Protein AF-A0A352XGP6-F1 (afdb_monomer_lite)

pLDDT: mean 81.92, std 13.39, range [51.12, 96.0]

Sequence (72 aa):
MYRRPELEIKWPNLSRTNYQVTSPKTQEYNCFSWAAEDTERWWQPIPGDQFYWPDGVPQADINASLELALLI

Structure (mmCIF, N/CA/C/O backbone):
data_AF-A0A352XGP6-F1
#
_entry.id   AF-A0A352XGP6-F1
#
loop_
_atom_site.group_PDB
_atom_site.id
_atom_site.type_symbol
_atom_site.label_atom_id
_atom_site.label_alt_id
_atom_site.label_comp_id
_atom_site.label_asym_id
_atom_site.label_entity_id
_atom_site.label_seq_id
_atom_site.pdbx_PDB_ins_code
_atom_site.Cartn_x
_atom_site.Cartn_y
_atom_site.Cartn_z
_atom_site.occupancy
_atom_site.B_iso_or_equiv
_atom_site.auth_seq_id
_atom_site.auth_comp_id
_atom_site.auth_asym_id
_atom_site.auth_atom_id
_atom_site.pdbx_PDB_model_num
ATOM 1 N N . MET A 1 1 ? -13.863 6.050 21.470 1.00 63.47 1 MET A N 1
ATOM 2 C CA . MET A 1 1 ? -13.590 5.397 20.171 1.00 63.47 1 MET A CA 1
ATOM 3 C C . MET A 1 1 ? -12.520 6.196 19.453 1.00 63.47 1 MET A C 1
ATOM 5 O O . MET A 1 1 ? -12.699 7.396 19.291 1.00 63.47 1 MET A O 1
ATOM 9 N N . TYR A 1 2 ? -11.401 5.566 19.092 1.00 78.06 2 TYR A N 1
ATOM 10 C CA . TYR A 1 2 ? -10.335 6.212 18.322 1.00 78.06 2 TYR A CA 1
ATOM 11 C C . TYR A 1 2 ? -10.810 6.403 16.873 1.00 78.06 2 TYR A C 1
ATOM 13 O O . TYR A 1 2 ? -11.169 5.437 16.201 1.00 78.06 2 TYR A O 1
ATOM 21 N N . ARG A 1 3 ? -10.881 7.661 16.430 1.00 87.00 3 ARG A N 1
ATOM 22 C CA . ARG A 1 3 ? -11.275 8.078 15.074 1.00 87.00 3 ARG A CA 1
ATOM 23 C C . ARG A 1 3 ? -10.109 8.834 14.443 1.00 87.00 3 ARG A C 1
ATOM 25 O O . ARG A 1 3 ? -9.246 9.341 15.160 1.00 87.00 3 ARG A O 1
ATOM 32 N N . ARG A 1 4 ? -10.080 8.906 13.113 1.00 90.19 4 ARG A N 1
ATOM 33 C CA . ARG A 1 4 ? -8.990 9.531 12.346 1.00 90.19 4 ARG A CA 1
ATOM 34 C C . ARG A 1 4 ? -9.573 10.613 11.429 1.00 90.19 4 ARG A C 1
ATOM 36 O O . ARG A 1 4 ? -9.950 10.296 10.298 1.00 90.19 4 ARG A O 1
ATOM 43 N N . PRO A 1 5 ? -9.705 11.866 11.904 1.00 91.25 5 PRO A N 1
ATOM 44 C CA . PRO A 1 5 ? -10.343 12.946 11.148 1.00 91.25 5 PRO A CA 1
ATOM 45 C C . PRO A 1 5 ? -9.735 13.173 9.761 1.00 91.25 5 PRO A C 1
ATOM 47 O O . PRO A 1 5 ? -10.443 13.494 8.814 1.00 91.25 5 PRO A O 1
ATOM 50 N N . GLU A 1 6 ? -8.435 12.946 9.599 1.00 93.00 6 GLU A N 1
ATOM 51 C CA . GLU A 1 6 ? -7.756 13.071 8.313 1.00 93.00 6 GLU A CA 1
ATOM 52 C C . GLU A 1 6 ? -8.207 12.020 7.285 1.00 93.00 6 GLU A C 1
ATOM 54 O O . GLU A 1 6 ? -8.219 12.305 6.086 1.00 93.00 6 GLU A O 1
ATOM 59 N N . LEU A 1 7 ? -8.626 10.826 7.730 1.00 91.75 7 LEU A N 1
ATOM 60 C CA . LEU A 1 7 ? -9.235 9.829 6.843 1.00 91.75 7 LEU A CA 1
ATOM 61 C C . LEU A 1 7 ? -10.652 10.260 6.455 1.00 91.75 7 LEU A C 1
ATOM 63 O O . LEU A 1 7 ? -11.046 10.087 5.310 1.00 91.75 7 LEU A O 1
ATOM 67 N N . GLU A 1 8 ? -11.402 10.862 7.376 1.00 94.88 8 GLU A N 1
ATOM 68 C CA . GLU A 1 8 ? -12.754 11.366 7.107 1.00 94.88 8 GLU A CA 1
ATOM 69 C C . GLU A 1 8 ? -12.743 12.578 6.164 1.00 94.88 8 GLU A C 1
ATOM 71 O O . GLU A 1 8 ? -13.655 12.725 5.362 1.00 94.88 8 GLU A O 1
ATOM 76 N N . ILE A 1 9 ? -11.692 13.404 6.175 1.00 94.81 9 ILE A N 1
ATOM 77 C CA . ILE A 1 9 ? -11.507 14.470 5.175 1.00 94.81 9 ILE A CA 1
ATOM 78 C C . ILE A 1 9 ? -11.285 13.872 3.780 1.00 94.81 9 ILE A C 1
ATOM 80 O O . ILE A 1 9 ? -11.882 14.329 2.806 1.00 94.81 9 ILE A O 1
ATOM 84 N N . LYS A 1 10 ? -10.436 12.841 3.672 1.00 94.25 10 LYS A N 1
ATOM 85 C CA . LYS A 1 10 ? -10.117 12.196 2.388 1.00 94.25 10 LYS A CA 1
ATOM 86 C C . LYS A 1 10 ? -11.264 11.327 1.861 1.00 94.25 10 LYS A C 1
ATOM 88 O O . LYS A 1 10 ? -11.474 11.252 0.653 1.00 94.25 10 LYS A O 1
ATOM 93 N N . TRP A 1 11 ? -12.010 10.695 2.762 1.00 93.94 11 TRP A N 1
ATOM 94 C CA . TRP A 1 11 ? -13.152 9.837 2.466 1.00 93.94 11 TRP A CA 1
ATOM 95 C C . TRP A 1 11 ? -14.369 10.279 3.294 1.00 93.94 11 TRP A C 1
ATOM 97 O O . TRP A 1 11 ? -14.690 9.651 4.303 1.00 93.94 11 TRP A O 1
ATOM 107 N N . PRO A 1 12 ? -15.098 11.326 2.862 1.00 94.31 12 PRO A N 1
ATOM 108 C CA . PRO A 1 12 ? -16.169 11.955 3.648 1.00 94.31 12 PRO A CA 1
ATOM 109 C C . PRO A 1 12 ? -17.259 11.002 4.138 1.00 94.31 12 PRO A C 1
ATOM 111 O O . PRO A 1 12 ? -17.765 11.144 5.253 1.00 94.31 12 PRO A O 1
ATOM 114 N N . ASN A 1 13 ? -17.592 9.982 3.344 1.00 96.00 13 ASN A N 1
ATOM 115 C CA . ASN A 1 13 ? -18.603 8.993 3.713 1.00 96.00 13 ASN A CA 1
ATOM 116 C C . ASN A 1 13 ? -18.175 8.093 4.882 1.00 96.00 13 ASN A C 1
ATOM 118 O O . ASN A 1 13 ? -19.044 7.543 5.551 1.00 96.00 13 ASN A O 1
ATOM 122 N N . LEU A 1 14 ? -16.875 7.983 5.179 1.00 94.25 14 LEU A N 1
ATOM 123 C CA . LEU A 1 14 ? -16.357 7.206 6.305 1.00 94.25 14 LEU A CA 1
ATOM 124 C C . LEU A 1 14 ? -16.924 7.717 7.639 1.00 94.25 14 LEU A C 1
ATOM 126 O O . LEU A 1 14 ? -17.304 6.917 8.495 1.00 94.25 14 LEU A O 1
ATOM 130 N N . SER A 1 15 ? -17.084 9.040 7.775 1.00 93.69 15 SER A N 1
ATOM 131 C CA . SER A 1 15 ? -17.645 9.685 8.972 1.00 93.69 15 SER A CA 1
ATOM 132 C C . SER A 1 15 ? -19.059 9.199 9.318 1.00 93.69 15 SER A C 1
ATOM 134 O O . SER A 1 15 ? -19.412 9.121 10.494 1.00 93.69 15 SER A O 1
ATOM 136 N N . ARG A 1 16 ? -19.834 8.797 8.301 1.00 95.44 16 ARG A N 1
ATOM 137 C CA . ARG A 1 16 ? -21.223 8.323 8.401 1.00 95.44 16 ARG A CA 1
ATOM 138 C C . ARG A 1 16 ? -21.346 6.842 8.763 1.00 95.44 16 ARG A C 1
ATOM 140 O O . ARG A 1 16 ? -22.455 6.322 8.827 1.00 95.44 16 ARG A O 1
ATOM 147 N N . THR A 1 17 ? -20.226 6.156 8.965 1.00 93.50 17 THR A N 1
ATOM 148 C CA . THR A 1 17 ? -20.183 4.723 9.274 1.00 93.50 17 THR A CA 1
ATOM 149 C C . THR A 1 17 ? -19.700 4.464 10.701 1.00 93.50 17 THR A C 1
ATOM 151 O O . THR A 1 17 ? -19.115 5.331 11.360 1.00 93.50 17 THR A O 1
ATOM 154 N N . ASN A 1 18 ? -19.875 3.220 11.148 1.00 92.38 18 ASN A N 1
ATOM 155 C CA . ASN A 1 18 ? -19.342 2.714 12.415 1.00 92.38 18 ASN A CA 1
ATOM 156 C C . ASN A 1 18 ? -17.934 2.116 12.262 1.00 92.38 18 ASN A C 1
ATOM 158 O O . ASN A 1 18 ? -17.600 1.155 12.956 1.00 92.38 18 ASN A O 1
ATOM 162 N N . TYR A 1 19 ? -17.116 2.643 11.341 1.00 92.56 19 TYR A N 1
ATOM 163 C CA . TYR A 1 19 ? -15.745 2.163 11.191 1.00 92.56 19 TYR A CA 1
ATOM 164 C C . TYR A 1 19 ? -14.971 2.307 12.505 1.00 92.56 19 TYR A C 1
ATOM 166 O O . TYR A 1 19 ? -15.182 3.238 13.293 1.00 92.56 19 TYR A O 1
ATOM 174 N N . GLN A 1 20 ? -14.051 1.374 12.712 1.00 91.88 20 GLN A N 1
ATOM 175 C CA . GLN A 1 20 ? -13.146 1.370 13.845 1.00 91.88 20 GLN A CA 1
ATOM 176 C C . GLN A 1 20 ? -11.734 1.167 13.334 1.00 91.88 20 GLN A C 1
ATOM 178 O O . GLN A 1 20 ? -11.487 0.355 12.444 1.00 91.88 20 GLN A O 1
ATOM 183 N N . VAL A 1 21 ? -10.805 1.917 13.908 1.00 90.12 21 VAL A N 1
ATOM 184 C CA . VAL A 1 21 ? -9.386 1.717 13.649 1.00 90.12 21 VAL A CA 1
ATOM 185 C C . VAL A 1 21 ? -8.905 0.608 14.568 1.00 90.12 21 VAL A C 1
ATOM 187 O O . VAL A 1 21 ? -8.870 0.779 15.785 1.00 90.12 21 VAL A O 1
ATOM 190 N N . THR A 1 22 ? -8.572 -0.532 13.978 1.00 89.38 22 THR A N 1
ATOM 191 C CA . THR A 1 22 ? -8.149 -1.741 14.694 1.00 89.38 22 THR A CA 1
ATOM 192 C C . THR A 1 22 ? -6.632 -1.850 14.831 1.00 89.38 22 THR A C 1
ATOM 194 O O . THR A 1 22 ? -6.152 -2.652 15.627 1.00 89.38 22 THR A O 1
ATOM 197 N N . SER A 1 23 ? -5.871 -1.027 14.104 1.00 85.00 23 SER A N 1
ATOM 198 C CA . SER A 1 23 ? -4.410 -0.992 14.159 1.00 85.00 23 SER A CA 1
ATOM 199 C C . SER A 1 23 ? -3.852 0.422 13.930 1.00 85.00 23 SER A C 1
ATOM 201 O O . SER A 1 23 ? -4.483 1.250 13.261 1.00 85.00 23 SER A O 1
ATOM 203 N N . PRO A 1 24 ? -2.668 0.744 14.481 1.00 86.19 24 PRO A N 1
ATOM 204 C CA . PRO A 1 24 ? -1.948 1.961 14.128 1.00 86.19 24 PRO A CA 1
ATOM 205 C C . PRO A 1 24 ? -1.554 1.973 12.645 1.00 86.19 24 PRO A C 1
ATOM 207 O O . PRO A 1 24 ? -1.260 0.938 12.055 1.00 86.19 24 PRO A O 1
ATOM 210 N N . LYS A 1 25 ? -1.474 3.168 12.050 1.00 84.44 25 LYS A N 1
ATOM 211 C CA . LYS A 1 25 ? -0.859 3.340 10.727 1.00 84.44 25 LYS A CA 1
ATOM 212 C C . LYS A 1 25 ? 0.649 3.102 10.853 1.00 84.44 25 LYS A C 1
ATOM 214 O O . LYS A 1 25 ? 1.305 3.866 11.557 1.00 84.44 25 LYS A O 1
ATOM 219 N N . THR A 1 26 ? 1.185 2.119 10.136 1.00 85.88 26 T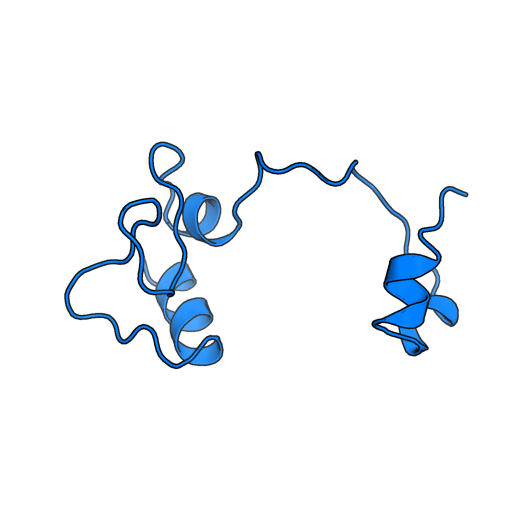HR A N 1
ATOM 220 C CA . THR A 1 26 ? 2.628 1.840 10.069 1.00 85.88 26 THR A CA 1
ATOM 221 C C . THR A 1 26 ? 3.126 1.898 8.622 1.0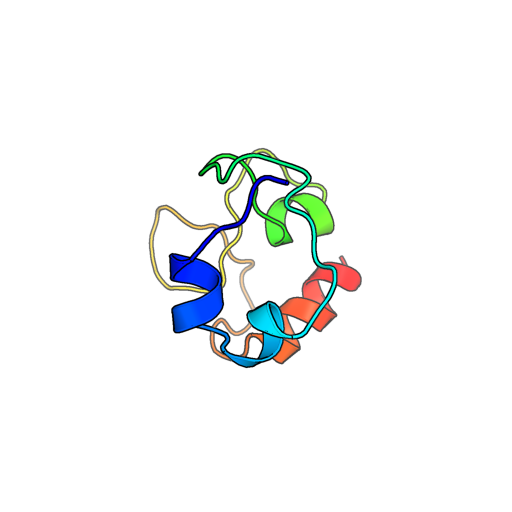0 85.88 26 THR A C 1
ATOM 223 O O . THR A 1 26 ? 2.330 1.869 7.683 1.00 85.88 26 THR A O 1
ATOM 226 N N . GLN A 1 27 ? 4.444 2.020 8.447 1.00 84.12 27 GLN A N 1
ATOM 227 C CA . GLN A 1 27 ? 5.125 1.828 7.156 1.00 84.12 27 GLN A CA 1
ATOM 228 C C . GLN A 1 27 ? 5.648 0.391 7.001 1.00 84.12 27 GLN A C 1
ATOM 230 O O . GLN A 1 27 ? 6.445 0.123 6.118 1.00 84.12 27 GLN A O 1
ATOM 235 N N . GLU A 1 28 ? 5.221 -0.522 7.871 1.00 85.25 28 GLU A N 1
ATOM 236 C CA . GLU A 1 28 ? 5.715 -1.904 7.930 1.00 85.25 28 GLU A CA 1
ATOM 237 C C . GLU A 1 28 ? 4.748 -2.887 7.254 1.00 85.25 28 GLU A C 1
ATOM 239 O O . GLU A 1 28 ? 5.097 -4.034 7.001 1.00 85.25 28 GLU A O 1
ATOM 244 N N . TYR A 1 29 ? 3.521 -2.448 6.956 1.00 85.19 29 TYR A N 1
ATOM 245 C CA . TYR A 1 29 ? 2.498 -3.275 6.324 1.00 85.19 29 TYR A CA 1
ATOM 246 C C . TYR A 1 29 ? 2.327 -2.923 4.842 1.00 85.19 29 TYR A C 1
ATOM 248 O O . TYR A 1 29 ? 1.936 -1.802 4.504 1.00 85.19 29 TYR A O 1
ATOM 256 N N . ASN A 1 30 ? 2.553 -3.909 3.973 1.00 87.56 30 ASN A N 1
ATOM 257 C CA . ASN A 1 30 ? 2.296 -3.844 2.539 1.00 87.56 30 ASN A CA 1
ATOM 258 C C . ASN A 1 30 ? 1.355 -4.988 2.128 1.00 87.56 30 ASN A C 1
ATOM 260 O O . ASN A 1 30 ? 1.706 -6.158 2.255 1.00 87.56 30 ASN A O 1
ATOM 264 N N . CYS A 1 31 ? 0.154 -4.669 1.642 1.00 86.00 31 CYS A N 1
ATOM 265 C CA . CYS A 1 31 ? -0.830 -5.694 1.287 1.00 86.00 31 CYS A CA 1
ATOM 266 C C . CYS A 1 31 ? -0.444 -6.521 0.050 1.00 86.00 31 CYS A C 1
ATOM 268 O O . CYS A 1 31 ? -0.850 -7.674 -0.025 1.00 86.00 31 CYS A O 1
ATOM 270 N N . PHE A 1 32 ? 0.344 -5.975 -0.882 1.00 85.50 32 PHE A N 1
ATOM 271 C CA . PHE A 1 32 ? 0.828 -6.716 -2.052 1.00 85.50 32 PHE A CA 1
ATOM 272 C C . PHE A 1 32 ? 1.875 -7.766 -1.660 1.00 85.50 32 PHE A C 1
ATOM 274 O O . PHE A 1 32 ? 1.762 -8.909 -2.079 1.00 85.50 32 PHE A O 1
ATOM 281 N N . SER A 1 33 ? 2.822 -7.409 -0.789 1.00 89.88 33 SER A N 1
ATOM 282 C CA . SER A 1 33 ? 3.818 -8.312 -0.200 1.00 89.88 33 SER A CA 1
ATOM 283 C C . SER A 1 33 ? 3.150 -9.477 0.531 1.00 89.88 33 SER A C 1
ATOM 285 O O . SER A 1 33 ? 3.515 -10.630 0.338 1.00 89.88 33 SER A O 1
ATOM 287 N N . TRP A 1 34 ? 2.127 -9.182 1.343 1.00 88.06 34 TRP A N 1
ATOM 288 C CA . TRP A 1 34 ? 1.371 -10.216 2.055 1.00 88.06 34 TRP A CA 1
ATOM 289 C C . TRP A 1 34 ? 0.576 -11.128 1.120 1.00 88.06 34 TRP A C 1
ATOM 291 O O . TRP A 1 34 ? 0.523 -12.326 1.371 1.00 88.06 34 TRP A O 1
ATOM 301 N N . ALA A 1 35 ? -0.045 -10.577 0.075 1.00 85.81 35 ALA A N 1
ATOM 302 C CA . ALA A 1 35 ? -0.802 -11.366 -0.893 1.00 85.81 35 ALA A CA 1
ATOM 303 C C . ALA A 1 35 ? 0.109 -12.293 -1.715 1.00 85.81 35 ALA A C 1
ATOM 305 O O . ALA A 1 35 ? -0.249 -13.438 -1.935 1.00 85.81 35 ALA A O 1
ATOM 306 N N . ALA A 1 36 ? 1.310 -11.828 -2.071 1.00 86.31 36 ALA A N 1
ATOM 307 C CA . ALA A 1 36 ? 2.315 -12.602 -2.798 1.00 86.31 36 ALA A CA 1
ATOM 308 C C . ALA A 1 36 ? 3.169 -13.534 -1.911 1.00 86.31 36 ALA A C 1
ATOM 310 O O . ALA A 1 36 ? 4.175 -14.063 -2.381 1.00 86.31 36 ALA A O 1
ATOM 311 N N . GLU A 1 37 ? 2.833 -13.671 -0.622 1.00 89.50 37 GLU A N 1
ATOM 312 C CA . GLU A 1 37 ? 3.605 -14.428 0.379 1.00 89.50 37 GLU A CA 1
ATOM 313 C C . GLU A 1 37 ? 5.107 -14.052 0.450 1.00 89.50 37 GLU A C 1
ATOM 315 O O . GLU A 1 37 ? 5.947 -14.841 0.884 1.00 89.50 37 GLU A O 1
ATOM 320 N N . ASP A 1 38 ? 5.461 -12.819 0.074 1.00 90.94 38 ASP A N 1
ATOM 321 C CA . ASP A 1 38 ? 6.831 -12.296 0.070 1.00 90.94 38 ASP A CA 1
ATOM 322 C C . ASP A 1 38 ? 6.929 -11.074 0.985 1.00 90.94 38 ASP A C 1
ATOM 324 O O . ASP A 1 38 ? 6.663 -9.936 0.592 1.00 90.94 38 ASP A O 1
ATOM 328 N N . THR A 1 39 ? 7.350 -11.315 2.226 1.00 87.38 39 THR A N 1
ATOM 329 C CA . THR A 1 39 ? 7.580 -10.262 3.224 1.00 87.38 39 THR A CA 1
ATOM 330 C C . THR A 1 39 ? 9.002 -9.690 3.199 1.00 87.38 39 THR A C 1
ATOM 332 O O . THR A 1 39 ? 9.312 -8.829 4.019 1.00 87.38 39 THR A O 1
ATOM 335 N N . GLU A 1 40 ? 9.883 -10.164 2.311 1.00 91.38 40 GLU A N 1
ATOM 336 C CA . GLU A 1 40 ? 11.267 -9.677 2.204 1.00 91.38 40 GLU A CA 1
ATOM 337 C C . GLU A 1 40 ? 11.372 -8.450 1.297 1.00 91.38 40 GLU A C 1
ATOM 339 O O . GLU A 1 40 ? 12.230 -7.586 1.494 1.00 91.38 40 GLU A O 1
ATOM 344 N N . ARG A 1 41 ? 10.486 -8.358 0.302 1.00 91.06 41 ARG A N 1
ATOM 345 C CA . ARG A 1 41 ? 10.435 -7.246 -0.648 1.00 91.06 41 ARG A CA 1
ATOM 346 C C . ARG A 1 41 ? 9.211 -6.373 -0.412 1.00 91.06 41 ARG A C 1
ATOM 348 O O . ARG A 1 41 ? 8.150 -6.842 -0.009 1.00 91.06 41 ARG A O 1
ATOM 355 N N . TRP A 1 42 ? 9.344 -5.079 -0.699 1.00 90.56 42 TRP A N 1
ATOM 356 C CA . TRP A 1 42 ? 8.221 -4.144 -0.654 1.00 90.56 42 TRP A CA 1
ATOM 357 C C . TRP A 1 42 ? 7.562 -4.050 -2.026 1.00 90.56 42 TRP A C 1
ATOM 359 O O . TRP A 1 42 ? 8.117 -3.437 -2.938 1.00 90.56 42 TRP A O 1
ATOM 369 N N . TRP A 1 43 ? 6.385 -4.652 -2.185 1.00 91.00 43 TRP A N 1
ATOM 370 C CA . TRP A 1 43 ? 5.725 -4.744 -3.485 1.00 91.00 43 TRP A CA 1
ATOM 371 C C . TRP A 1 43 ? 4.912 -3.484 -3.786 1.00 91.00 43 TRP A C 1
ATOM 373 O O . TRP A 1 43 ? 4.035 -3.104 -3.008 1.00 91.00 43 TRP A O 1
ATOM 383 N N . GLN A 1 44 ? 5.187 -2.815 -4.906 1.00 87.56 44 GLN A N 1
ATOM 384 C CA . GLN A 1 44 ? 4.416 -1.643 -5.324 1.00 87.56 44 GLN A CA 1
ATOM 385 C C . GLN A 1 44 ? 4.509 -1.441 -6.847 1.00 87.56 44 GLN A C 1
ATOM 387 O O . GLN A 1 44 ? 5.618 -1.401 -7.377 1.00 87.56 44 GLN A O 1
ATOM 392 N N . PRO A 1 45 ? 3.381 -1.241 -7.557 1.00 84.19 45 PRO A N 1
ATOM 393 C CA . PRO A 1 45 ? 3.356 -1.044 -9.008 1.00 84.19 45 PRO A CA 1
ATOM 394 C C . PRO A 1 45 ? 3.720 0.397 -9.389 1.00 84.19 45 PRO A C 1
ATOM 396 O O . PRO A 1 45 ? 2.977 1.080 -10.088 1.00 84.19 45 PRO A O 1
ATOM 399 N N . ILE A 1 46 ? 4.837 0.909 -8.879 1.00 83.50 46 ILE A N 1
ATOM 400 C CA . ILE A 1 46 ? 5.339 2.237 -9.234 1.00 83.50 46 ILE A CA 1
ATOM 401 C C . ILE A 1 46 ? 6.823 2.156 -9.584 1.00 83.50 46 ILE A C 1
ATOM 403 O O . ILE A 1 46 ? 7.537 1.337 -9.005 1.00 83.50 46 ILE A O 1
ATOM 407 N N . PRO A 1 47 ? 7.313 3.021 -10.485 1.00 80.31 47 PRO A N 1
ATOM 408 C CA . PRO A 1 47 ? 8.736 3.094 -10.770 1.00 80.31 47 PRO A CA 1
ATOM 409 C C . PRO A 1 47 ? 9.539 3.443 -9.511 1.00 80.31 47 PRO A C 1
ATOM 411 O O . PRO A 1 47 ? 9.182 4.369 -8.778 1.00 80.31 47 PRO A O 1
ATOM 414 N N . GLY A 1 48 ? 10.653 2.746 -9.296 1.00 80.06 48 GLY A N 1
ATOM 415 C CA . GLY A 1 48 ? 11.635 3.088 -8.271 1.00 80.06 48 GLY A CA 1
ATOM 416 C C . GLY A 1 48 ? 12.378 1.873 -7.729 1.00 80.06 48 GLY A C 1
ATOM 417 O O . GLY A 1 48 ? 11.788 0.824 -7.505 1.00 80.06 48 GLY A O 1
ATOM 418 N N . ASP A 1 49 ? 13.665 2.048 -7.444 1.00 82.19 49 ASP A N 1
ATOM 419 C CA . ASP A 1 49 ? 14.562 0.957 -7.025 1.00 82.19 49 ASP A CA 1
ATOM 420 C C . ASP A 1 49 ? 14.270 0.428 -5.608 1.00 82.19 49 ASP A C 1
ATOM 422 O O . ASP A 1 49 ? 14.817 -0.585 -5.183 1.00 82.19 49 ASP A O 1
ATOM 426 N N . GLN A 1 50 ? 13.421 1.129 -4.853 1.00 86.75 50 GLN A N 1
ATOM 427 C CA . GLN A 1 50 ? 13.010 0.754 -3.496 1.00 86.75 50 GLN A CA 1
ATOM 428 C C . GLN A 1 50 ? 11.807 -0.196 -3.486 1.00 86.75 50 GLN A C 1
ATOM 430 O O . GLN A 1 50 ? 11.443 -0.711 -2.428 1.00 86.75 50 GLN A O 1
ATOM 435 N N . PHE A 1 51 ? 11.173 -0.400 -4.642 1.00 89.06 51 PHE A N 1
ATOM 436 C CA . PHE A 1 51 ? 9.943 -1.159 -4.768 1.00 89.06 51 PHE A CA 1
ATOM 437 C C . PHE A 1 51 ? 10.137 -2.319 -5.722 1.00 89.06 51 PHE A C 1
ATOM 439 O O . PHE A 1 51 ? 10.648 -2.172 -6.829 1.00 89.06 51 PHE A O 1
ATOM 446 N N . TYR A 1 52 ? 9.705 -3.488 -5.280 1.00 90.75 52 TYR A N 1
ATOM 447 C CA . TYR A 1 52 ? 9.661 -4.650 -6.134 1.00 90.75 52 TYR A CA 1
ATOM 448 C C . TYR A 1 52 ? 8.357 -4.657 -6.928 1.00 90.75 52 TYR A C 1
ATOM 450 O O . TYR A 1 52 ? 7.269 -4.428 -6.391 1.00 90.75 52 TYR A O 1
ATOM 458 N N . TRP A 1 53 ? 8.475 -4.960 -8.213 1.00 89.31 53 TRP A N 1
ATOM 459 C CA . TRP A 1 53 ? 7.352 -5.318 -9.057 1.00 89.31 53 TRP A CA 1
ATOM 460 C C . TRP A 1 53 ? 7.816 -6.390 -10.047 1.00 89.31 53 TRP A C 1
ATOM 462 O O . TRP A 1 53 ? 8.907 -6.234 -10.600 1.00 89.31 53 TRP A O 1
ATOM 472 N N . PRO A 1 54 ? 7.055 -7.476 -10.266 1.00 85.62 54 PRO A N 1
ATOM 473 C CA . PRO A 1 54 ? 7.477 -8.535 -11.173 1.00 85.62 54 PRO A CA 1
ATOM 474 C C . PRO A 1 54 ? 7.667 -8.048 -12.613 1.00 85.62 54 PRO A C 1
ATOM 476 O O . PRO A 1 54 ? 6.849 -7.292 -13.150 1.00 85.62 54 PRO A O 1
ATOM 479 N N . ASP A 1 55 ? 8.715 -8.549 -13.264 1.00 84.38 55 ASP A N 1
ATOM 480 C CA . ASP A 1 55 ? 8.939 -8.317 -14.687 1.00 84.38 55 ASP A CA 1
ATOM 481 C C . ASP A 1 55 ? 7.778 -8.879 -15.519 1.00 84.38 55 ASP A C 1
ATOM 483 O O . ASP A 1 55 ? 7.237 -9.950 -15.244 1.00 84.38 55 ASP A O 1
ATOM 487 N N . GLY A 1 56 ? 7.387 -8.149 -16.564 1.00 81.50 56 GLY A N 1
ATOM 488 C CA . GLY A 1 56 ? 6.290 -8.546 -17.452 1.00 81.50 56 GLY A CA 1
ATOM 489 C C . GLY A 1 56 ? 4.886 -8.211 -16.938 1.00 81.50 56 GLY A C 1
ATOM 490 O O . GLY A 1 56 ? 3.929 -8.366 -17.697 1.00 81.50 56 GLY A O 1
ATOM 491 N N . VAL A 1 57 ? 4.746 -7.690 -15.713 1.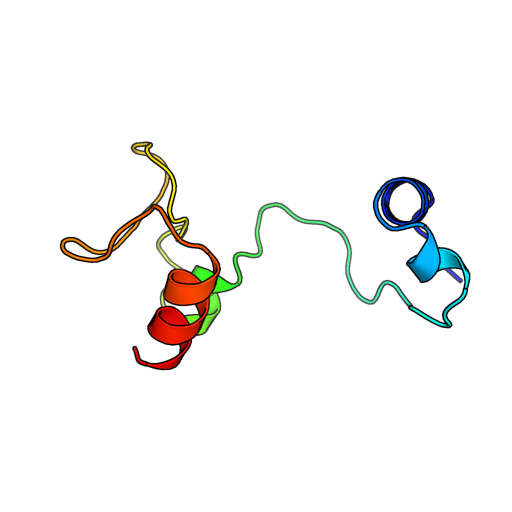00 79.81 57 VAL A N 1
ATOM 492 C CA . VAL A 1 57 ? 3.466 -7.193 -15.185 1.00 79.81 57 VAL A CA 1
ATOM 493 C C . VAL A 1 57 ? 3.383 -5.672 -15.359 1.00 79.81 57 VAL A C 1
ATOM 495 O O . VAL A 1 57 ? 4.207 -4.947 -14.795 1.00 79.81 57 VAL A O 1
ATOM 498 N N . PRO A 1 58 ? 2.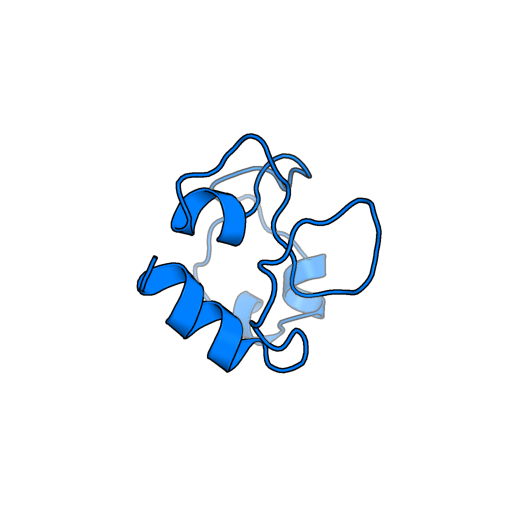387 -5.140 -16.094 1.00 78.88 58 PRO A N 1
ATOM 499 C CA . PRO A 1 58 ? 2.219 -3.698 -16.240 1.00 78.88 58 PRO A CA 1
ATOM 500 C C . PRO A 1 58 ? 2.035 -2.994 -14.888 1.00 78.88 58 PRO A C 1
ATOM 502 O O . PRO A 1 58 ? 1.194 -3.380 -14.083 1.00 78.88 58 PRO A O 1
ATOM 505 N N . GLN A 1 59 ? 2.785 -1.913 -14.664 1.00 74.69 59 GLN A N 1
ATOM 506 C CA . GLN A 1 59 ? 2.676 -1.075 -13.458 1.00 74.69 59 GLN A CA 1
ATOM 507 C C . GLN A 1 59 ? 1.437 -0.149 -13.471 1.00 74.69 59 GLN A C 1
ATOM 509 O O . GLN A 1 59 ? 1.104 0.469 -12.468 1.00 74.69 59 GLN A O 1
ATOM 514 N N . ALA A 1 60 ? 0.757 -0.007 -14.613 1.00 64.69 60 ALA A N 1
ATOM 515 C CA . ALA A 1 60 ? -0.136 1.124 -14.884 1.00 64.69 60 ALA A CA 1
ATOM 516 C C . ALA A 1 60 ? -1.596 0.967 -14.419 1.00 64.69 60 ALA A C 1
ATOM 518 O O . ALA A 1 60 ? -2.354 1.929 -14.536 1.00 64.69 60 ALA A O 1
ATOM 519 N N . ASP A 1 61 ? -2.011 -0.195 -13.909 1.00 62.53 61 ASP A N 1
ATOM 520 C CA . ASP A 1 61 ? -3.418 -0.418 -13.565 1.00 62.53 61 ASP A CA 1
ATOM 521 C C . ASP A 1 61 ? -3.575 -1.115 -12.213 1.00 62.53 61 ASP A C 1
ATOM 523 O O . ASP A 1 61 ? -3.436 -2.330 -12.101 1.00 62.53 61 ASP A O 1
ATOM 527 N N . ILE A 1 62 ? -3.896 -0.326 -11.181 1.00 58.06 62 ILE A N 1
ATOM 528 C CA . ILE A 1 62 ? -4.117 -0.798 -9.806 1.00 58.06 62 ILE A CA 1
ATOM 529 C C . ILE A 1 62 ? -5.189 -1.901 -9.738 1.00 58.06 62 ILE A C 1
ATOM 531 O O . ILE A 1 62 ? -5.126 -2.754 -8.857 1.00 58.06 62 ILE A O 1
ATOM 535 N N . ASN A 1 63 ? -6.156 -1.909 -10.666 1.00 55.53 63 ASN A N 1
ATOM 536 C CA . ASN A 1 63 ? -7.187 -2.944 -10.722 1.00 55.53 63 ASN A CA 1
ATOM 537 C C . ASN A 1 63 ? -6.606 -4.262 -11.245 1.00 55.53 63 ASN A C 1
ATOM 539 O O . ASN A 1 63 ? -6.833 -5.308 -10.643 1.00 55.53 63 ASN A O 1
ATOM 543 N N . ALA A 1 64 ? -5.778 -4.204 -12.292 1.00 52.56 64 ALA A N 1
ATOM 544 C CA . ALA A 1 64 ? -5.031 -5.367 -12.770 1.00 52.56 64 ALA A CA 1
ATOM 545 C C . A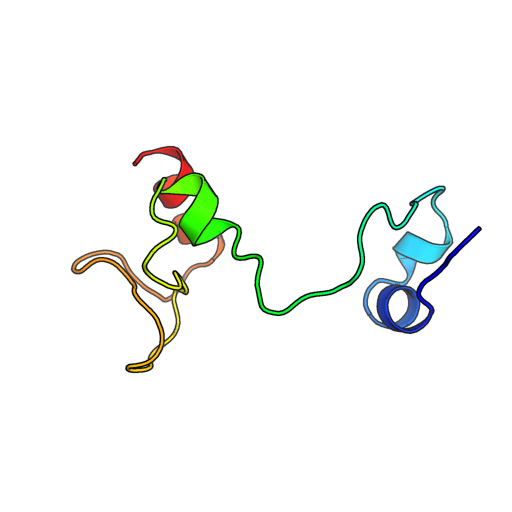LA A 1 64 ? -4.008 -5.855 -11.726 1.00 52.56 64 ALA A C 1
ATOM 547 O O . ALA A 1 64 ? -3.804 -7.056 -11.569 1.00 52.56 64 ALA A O 1
ATOM 548 N N . SER A 1 65 ? -3.398 -4.939 -10.964 1.00 55.34 65 SER A N 1
ATOM 549 C CA . SER A 1 65 ? -2.464 -5.266 -9.879 1.00 55.34 65 SER A CA 1
ATOM 550 C C . SER A 1 65 ? -3.117 -6.059 -8.741 1.00 55.34 65 SER A C 1
ATOM 552 O O . SER A 1 65 ?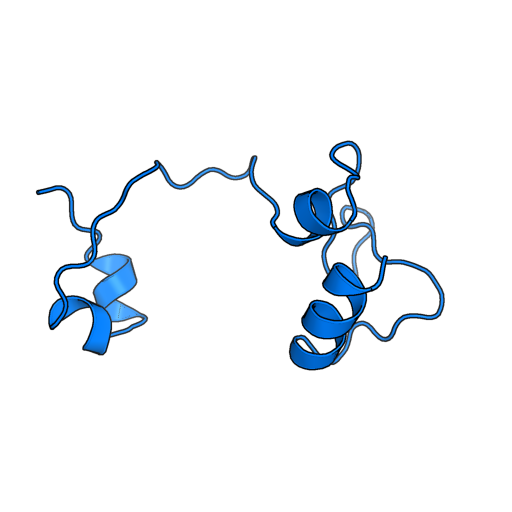 -2.456 -6.901 -8.139 1.00 55.34 65 SER A O 1
ATOM 554 N N . LEU A 1 66 ? -4.396 -5.806 -8.437 1.00 56.19 66 LEU A N 1
ATOM 555 C CA . LEU A 1 66 ? -5.137 -6.526 -7.395 1.00 56.19 66 LEU A CA 1
ATOM 556 C C . LEU A 1 66 ? -5.580 -7.922 -7.848 1.00 56.19 66 LEU A C 1
ATOM 558 O O . LEU A 1 66 ? -5.526 -8.852 -7.049 1.00 56.19 66 LEU A O 1
ATOM 562 N N . GLU A 1 67 ? -5.987 -8.085 -9.112 1.00 57.28 67 GLU A N 1
ATOM 563 C CA . GLU A 1 67 ? -6.314 -9.407 -9.664 1.00 57.28 67 GLU A CA 1
ATOM 564 C C . GLU A 1 67 ? -5.077 -10.306 -9.740 1.00 57.28 67 GLU A C 1
ATOM 566 O O . GLU A 1 67 ? -5.162 -11.486 -9.414 1.00 57.28 67 GLU A O 1
ATOM 571 N N . LEU A 1 68 ? -3.913 -9.755 -10.105 1.00 55.06 68 LEU A N 1
ATOM 572 C CA . LEU A 1 68 ? -2.691 -10.548 -10.210 1.00 55.06 68 LEU A CA 1
ATOM 573 C C . LEU A 1 68 ? -2.139 -10.970 -8.844 1.00 55.06 68 LEU A C 1
ATOM 575 O O . LEU A 1 68 ? -1.734 -12.114 -8.702 1.00 55.06 68 LEU A O 1
ATOM 579 N N . ALA A 1 69 ? -2.168 -10.094 -7.833 1.00 51.12 69 ALA A N 1
ATOM 580 C CA . ALA A 1 69 ? -1.698 -10.417 -6.480 1.00 51.12 69 ALA A CA 1
ATOM 581 C C . ALA A 1 69 ? -2.535 -11.500 -5.770 1.00 51.12 69 ALA A C 1
ATOM 583 O O . ALA A 1 69 ? -2.117 -12.005 -4.739 1.00 51.12 69 ALA A O 1
ATOM 584 N N . LEU A 1 70 ? -3.716 -11.834 -6.300 1.00 52.78 70 LEU A N 1
ATOM 585 C CA . LEU A 1 70 ? -4.562 -12.937 -5.832 1.00 52.78 70 LEU A CA 1
ATOM 586 C C . LEU A 1 70 ? -4.383 -14.228 -6.658 1.00 52.78 70 LEU A C 1
ATOM 588 O O . LEU A 1 70 ? -5.013 -15.237 -6.340 1.00 52.78 70 LEU A O 1
ATOM 592 N N . LEU A 1 71 ? -3.601 -14.184 -7.744 1.00 53.94 71 LEU A N 1
ATOM 593 C CA . LEU A 1 71 ? -3.358 -15.296 -8.677 1.00 53.94 71 LEU A CA 1
ATOM 594 C C . LEU A 1 71 ? -1.932 -15.873 -8.597 1.00 53.94 71 LEU A C 1
ATOM 596 O O . LEU A 1 71 ? -1.679 -16.914 -9.207 1.00 53.94 71 LEU A O 1
ATOM 600 N N . ILE A 1 72 ? -1.023 -15.197 -7.891 1.00 51.28 72 ILE A N 1
ATOM 601 C CA . ILE A 1 72 ? 0.273 -15.719 -7.417 1.00 51.28 72 ILE A CA 1
ATOM 602 C C . ILE A 1 72 ? 0.101 -16.228 -5.992 1.00 51.28 72 ILE A C 1
ATOM 604 O O . ILE A 1 72 ? 0.734 -17.263 -5.695 1.00 51.28 72 ILE A O 1
#

Radius of gyration: 15.31 Å; chains: 1; bounding box: 36×30×38 Å

Secondary structure (DSSP, 8-state):
----HHHHHHSGGGGGS-----S---SS--HHHHHTT--SS-B-SSSSTTSB--TTS-SS-HHHHHHHTTT-

Foldseek 3Di:
DDDDVVVCVVVVCVVVDPDDDPDDDDPQDAPLCVLQVHSPAADALDDDPNHDDDPPQHSPDVVSSVVVSNVD